Protein AF-A0A819TXQ8-F1 (afdb_monomer_lite)

Sequence (95 aa):
MRGVGRQMYRPNAPAQTPEEYYRVNLFIPIMDHFIVSLTNRFSAHQWMAYHVSILVPSMIEHKSFNDLKDSITFYKAYLPSPNLIKEEFQLYKRK

pLDDT: mean 86.57, std 10.1, range [43.78, 97.38]

Radius of gyration: 23.24 Å; chains: 1; bounding box: 50×29×58 Å

Structure (mmCIF, N/CA/C/O backbone):
data_AF-A0A819TXQ8-F1
#
_entry.id   AF-A0A819TXQ8-F1
#
loop_
_atom_site.group_PDB
_atom_site.id
_atom_site.type_symbol
_atom_site.label_atom_id
_atom_site.label_alt_id
_atom_site.label_comp_id
_atom_site.label_asym_id
_atom_site.label_entity_id
_atom_site.label_seq_id
_atom_site.pdbx_PDB_ins_code
_atom_site.Cartn_x
_atom_site.Cartn_y
_atom_site.Cartn_z
_atom_site.occupancy
_atom_site.B_iso_or_equiv
_atom_site.auth_seq_id
_atom_site.auth_comp_id
_atom_site.auth_asym_id
_atom_site.auth_atom_id
_atom_site.pdbx_PDB_model_num
ATOM 1 N N . MET A 1 1 ? 33.114 -6.206 -2.217 1.00 43.78 1 MET A N 1
ATOM 2 C CA . MET A 1 1 ? 32.478 -5.674 -3.442 1.00 43.78 1 MET A CA 1
ATOM 3 C C . MET A 1 1 ? 31.638 -6.798 -4.043 1.00 43.78 1 MET A C 1
ATOM 5 O O . MET A 1 1 ? 32.212 -7.814 -4.408 1.00 43.78 1 MET A O 1
ATOM 9 N N . ARG A 1 2 ? 30.298 -6.722 -4.033 1.00 49.28 2 ARG A N 1
ATOM 10 C CA . ARG A 1 2 ? 29.466 -7.764 -4.665 1.00 49.28 2 ARG A CA 1
ATOM 11 C C . ARG A 1 2 ? 29.426 -7.486 -6.167 1.00 49.28 2 ARG A C 1
ATOM 13 O O . ARG A 1 2 ? 28.717 -6.585 -6.595 1.00 49.28 2 ARG A O 1
ATOM 20 N N . GLY A 1 3 ? 30.220 -8.220 -6.942 1.00 53.34 3 GLY A N 1
ATOM 21 C CA . GLY A 1 3 ? 30.072 -8.255 -8.393 1.00 53.34 3 GLY A CA 1
ATOM 22 C C . GLY A 1 3 ? 28.777 -8.985 -8.716 1.00 53.34 3 GLY A C 1
ATOM 23 O O . GLY A 1 3 ? 28.713 -10.206 -8.606 1.00 53.34 3 GLY A O 1
ATOM 24 N N . VAL A 1 4 ? 27.720 -8.245 -9.037 1.00 62.50 4 VAL A N 1
ATOM 25 C CA . VAL A 1 4 ? 26.505 -8.850 -9.584 1.00 62.50 4 VAL A CA 1
ATOM 26 C C . VAL A 1 4 ? 26.890 -9.383 -10.966 1.00 62.50 4 VAL A C 1
ATOM 28 O O . VAL A 1 4 ? 27.383 -8.623 -11.798 1.00 62.50 4 VAL A O 1
ATOM 31 N N . GLY A 1 5 ? 26.777 -10.698 -11.173 1.00 64.62 5 GLY A N 1
ATOM 32 C CA . GLY A 1 5 ? 27.174 -11.343 -12.426 1.00 64.62 5 GLY A CA 1
ATOM 33 C C . GLY A 1 5 ? 26.471 -10.719 -13.634 1.00 64.62 5 GLY A C 1
ATOM 34 O O . GLY A 1 5 ? 25.328 -10.270 -13.533 1.00 64.62 5 GLY A O 1
ATOM 35 N N . ARG A 1 6 ? 27.156 -10.682 -14.786 1.00 64.81 6 ARG A N 1
ATOM 36 C CA . ARG A 1 6 ? 26.581 -10.173 -16.039 1.00 64.81 6 ARG A CA 1
ATOM 37 C C . ARG A 1 6 ? 25.313 -10.967 -16.356 1.00 64.81 6 ARG A C 1
ATOM 39 O O . ARG A 1 6 ? 25.348 -12.194 -16.380 1.00 64.81 6 ARG A O 1
ATOM 46 N N . GLN A 1 7 ? 24.198 -10.284 -16.599 1.00 66.81 7 GLN A N 1
ATOM 47 C CA . GLN A 1 7 ? 22.961 -10.935 -17.024 1.00 66.81 7 GLN A CA 1
ATOM 48 C C . GLN A 1 7 ? 23.187 -11.567 -18.407 1.00 66.81 7 GLN A C 1
ATOM 50 O O . GLN A 1 7 ? 23.277 -10.860 -19.405 1.00 66.81 7 GLN A O 1
ATOM 55 N N . MET A 1 8 ? 23.352 -12.893 -18.453 1.00 66.69 8 MET A N 1
ATOM 56 C CA . MET A 1 8 ? 23.665 -13.636 -19.687 1.00 66.69 8 MET A CA 1
ATOM 57 C C . MET A 1 8 ? 22.428 -14.201 -20.397 1.00 66.69 8 MET A C 1
ATOM 59 O O . MET A 1 8 ? 22.523 -14.583 -21.555 1.00 66.69 8 MET A O 1
ATOM 63 N N . TYR A 1 9 ? 21.277 -14.248 -19.718 1.00 70.62 9 TYR A N 1
ATOM 64 C CA . TYR A 1 9 ? 20.113 -15.021 -20.174 1.00 70.62 9 TYR A CA 1
ATOM 65 C C . TYR A 1 9 ? 18.903 -14.186 -20.607 1.00 70.62 9 TYR A C 1
ATOM 67 O O . TYR A 1 9 ? 17.924 -14.757 -21.075 1.00 70.62 9 TYR A O 1
ATOM 75 N N . ARG A 1 10 ? 18.932 -12.853 -20.466 1.00 76.00 10 ARG A N 1
ATOM 76 C CA . ARG A 1 10 ? 17.852 -12.003 -20.986 1.00 76.00 10 ARG A CA 1
ATOM 77 C C . ARG A 1 10 ? 18.263 -11.462 -22.353 1.00 76.00 10 ARG A C 1
ATOM 79 O O . ARG A 1 10 ? 19.212 -10.681 -22.402 1.00 76.00 10 ARG A O 1
ATOM 86 N N . PRO A 1 11 ? 17.592 -11.867 -23.443 1.00 77.44 11 PRO A N 1
ATOM 87 C CA . PRO A 1 11 ? 17.849 -11.276 -24.744 1.00 77.44 11 PRO A CA 1
ATOM 88 C C . PRO A 1 11 ? 17.418 -9.807 -24.717 1.00 77.44 11 PRO A C 1
ATOM 90 O O . PRO A 1 11 ? 16.331 -9.482 -24.235 1.00 77.44 11 PRO A O 1
ATOM 93 N N . ASN A 1 12 ? 18.281 -8.928 -25.220 1.00 84.44 12 ASN A N 1
ATOM 94 C CA . ASN A 1 12 ? 17.936 -7.527 -25.420 1.00 84.44 12 ASN A CA 1
ATOM 95 C C . ASN A 1 12 ? 17.064 -7.397 -26.673 1.00 84.44 12 ASN A C 1
ATOM 97 O O . ASN A 1 12 ? 17.354 -8.014 -27.699 1.00 84.44 12 ASN A O 1
ATOM 101 N N . ALA A 1 13 ? 16.026 -6.571 -26.596 1.00 88.88 13 ALA A N 1
ATOM 102 C CA . ALA A 1 13 ? 15.279 -6.128 -27.758 1.00 88.88 13 ALA A CA 1
ATOM 103 C C . ALA A 1 13 ? 16.211 -5.366 -28.722 1.00 88.88 13 ALA A C 1
ATOM 105 O O . ALA A 1 13 ? 17.103 -4.638 -28.259 1.00 88.88 13 ALA A O 1
ATOM 106 N N . PRO A 1 14 ? 16.023 -5.529 -30.045 1.00 89.56 14 PRO A N 1
ATOM 107 C CA . PRO A 1 14 ? 16.806 -4.811 -31.041 1.00 89.56 14 PRO A CA 1
ATOM 108 C C . PRO A 1 14 ? 16.594 -3.300 -30.898 1.00 89.56 14 PRO A C 1
ATOM 110 O O . PRO A 1 14 ? 15.490 -2.850 -30.604 1.00 89.56 14 PRO A O 1
ATOM 113 N N . ALA A 1 15 ? 17.660 -2.529 -31.109 1.00 91.06 15 ALA A N 1
ATOM 114 C CA . ALA A 1 15 ? 17.647 -1.073 -31.048 1.00 91.06 15 ALA A CA 1
ATOM 115 C C . ALA A 1 15 ? 18.620 -0.502 -32.085 1.00 91.06 15 ALA A C 1
ATOM 117 O O . ALA A 1 15 ? 19.692 -1.068 -32.309 1.00 91.06 15 ALA A O 1
ATOM 118 N N . GLN A 1 16 ? 18.245 0.610 -32.712 1.00 92.62 16 GLN A N 1
ATOM 119 C CA . GLN A 1 16 ? 19.006 1.262 -33.780 1.00 92.62 16 GLN A CA 1
ATOM 120 C C . GLN A 1 16 ? 19.936 2.353 -33.243 1.00 92.62 16 GLN A C 1
ATOM 122 O O . GLN A 1 16 ? 20.925 2.699 -33.886 1.00 92.62 16 GLN A O 1
ATOM 127 N N . THR A 1 17 ? 19.647 2.878 -32.049 1.00 95.81 17 THR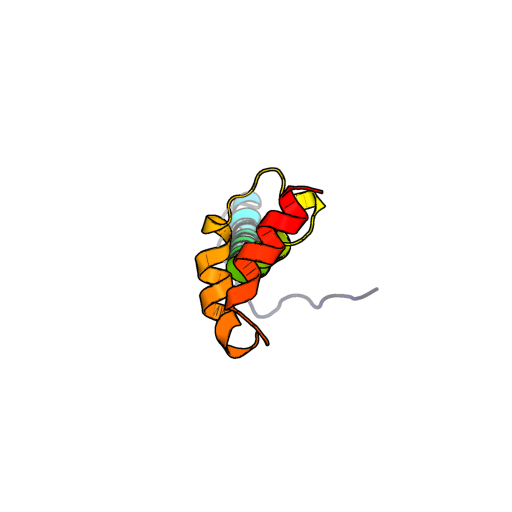 A N 1
ATOM 128 C CA . THR A 1 17 ? 20.470 3.893 -31.382 1.00 95.81 17 THR A CA 1
ATOM 129 C C . THR A 1 17 ? 20.785 3.503 -29.935 1.00 95.81 17 THR A C 1
ATOM 131 O O . THR A 1 17 ? 20.035 2.739 -29.318 1.00 95.81 17 THR A O 1
ATOM 134 N N . PRO A 1 18 ? 21.871 4.040 -29.343 1.00 94.12 18 PRO A N 1
ATOM 135 C CA . PRO A 1 18 ? 22.158 3.835 -27.926 1.00 94.12 18 PRO A CA 1
ATOM 136 C C . PRO A 1 18 ? 21.007 4.279 -27.017 1.00 94.12 18 PRO A C 1
ATOM 138 O O . PRO A 1 18 ? 20.684 3.583 -26.058 1.00 94.12 18 PRO A O 1
ATOM 141 N N . GLU A 1 19 ? 20.355 5.404 -27.324 1.00 96.00 19 GLU A N 1
ATOM 142 C CA . GLU A 1 19 ? 19.212 5.889 -26.546 1.00 96.00 19 GLU A CA 1
ATOM 143 C C . GLU A 1 19 ? 18.065 4.872 -26.544 1.00 96.00 19 GLU A C 1
ATOM 145 O O . GLU A 1 19 ? 17.548 4.517 -25.483 1.00 96.00 19 GLU A O 1
ATOM 150 N N . GLU A 1 20 ? 17.697 4.368 -27.722 1.00 95.31 20 GLU A N 1
ATOM 151 C CA . GLU A 1 20 ? 16.649 3.360 -27.871 1.00 95.31 20 GLU A CA 1
ATOM 152 C C . GLU A 1 20 ? 16.998 2.078 -27.102 1.00 95.31 20 GLU A C 1
ATOM 154 O O . GLU A 1 20 ? 16.152 1.532 -26.389 1.00 95.31 20 GLU A O 1
ATOM 159 N N . TYR A 1 21 ? 18.265 1.655 -27.152 1.00 94.25 21 TYR A N 1
ATOM 160 C CA . TYR A 1 21 ? 18.747 0.502 -26.399 1.00 94.25 21 TYR A CA 1
ATOM 161 C C . TYR A 1 21 ? 18.536 0.682 -24.889 1.00 94.25 21 TYR A C 1
ATOM 163 O O . TYR A 1 21 ? 17.952 -0.194 -24.248 1.00 94.25 21 TYR A O 1
ATOM 171 N N . TYR A 1 22 ? 18.970 1.812 -24.317 1.00 94.44 22 TYR A N 1
ATOM 172 C CA . TYR A 1 22 ? 18.809 2.090 -22.884 1.00 94.44 22 TYR A CA 1
ATOM 173 C C . TYR A 1 22 ? 17.338 2.232 -22.488 1.00 94.44 22 TYR A C 1
ATOM 175 O O . TYR A 1 22 ? 16.927 1.737 -21.436 1.00 94.44 22 TYR A O 1
ATOM 183 N N . ARG A 1 23 ? 16.525 2.864 -23.336 1.00 94.75 23 ARG A N 1
ATOM 184 C CA . ARG A 1 23 ? 15.095 3.051 -23.091 1.00 94.75 23 ARG A CA 1
ATOM 185 C C . ARG A 1 23 ? 14.362 1.710 -23.003 1.00 94.75 23 ARG A C 1
ATOM 187 O O . ARG A 1 23 ? 13.675 1.460 -22.015 1.00 94.75 23 ARG A O 1
ATOM 194 N N . VAL A 1 24 ? 14.527 0.845 -24.003 1.00 94.19 24 VAL A N 1
ATOM 195 C CA . VAL A 1 24 ? 13.749 -0.400 -24.123 1.00 94.19 24 VAL A CA 1
ATOM 196 C C . VAL A 1 24 ? 14.291 -1.511 -23.226 1.00 94.19 24 VAL A C 1
ATOM 198 O O . VAL A 1 24 ? 13.513 -2.227 -22.602 1.00 94.19 24 VAL A O 1
ATOM 201 N N . ASN A 1 25 ? 15.614 -1.659 -23.117 1.00 90.44 25 ASN A N 1
ATOM 202 C CA . ASN A 1 25 ? 16.206 -2.796 -22.403 1.00 90.44 25 ASN A CA 1
ATOM 203 C C . ASN A 1 25 ? 16.450 -2.542 -20.914 1.00 90.44 25 ASN A C 1
ATOM 205 O O . ASN A 1 25 ? 16.574 -3.501 -20.148 1.00 90.44 25 ASN A O 1
ATOM 209 N N . LEU A 1 26 ? 16.511 -1.276 -20.489 1.00 91.44 26 LEU A N 1
ATOM 210 C CA . LEU A 1 26 ? 16.790 -0.917 -19.098 1.00 91.44 26 LEU A CA 1
ATOM 211 C C . LEU A 1 26 ? 15.668 -0.085 -18.492 1.00 91.44 26 LEU A C 1
ATOM 213 O O . LEU A 1 26 ? 15.042 -0.540 -17.538 1.00 91.44 26 LEU A O 1
ATOM 217 N N . PHE A 1 27 ? 15.383 1.095 -19.044 1.00 95.31 27 PHE A N 1
ATOM 218 C CA . PHE A 1 27 ? 14.461 2.039 -18.415 1.00 95.31 27 PHE A CA 1
ATOM 219 C C . PHE A 1 27 ? 13.049 1.463 -18.262 1.00 95.31 27 PHE A C 1
ATOM 221 O O . PHE A 1 27 ? 12.551 1.397 -17.141 1.00 95.31 27 PHE A O 1
ATOM 228 N N . ILE A 1 28 ? 12.430 0.989 -19.350 1.00 94.25 28 ILE A N 1
ATOM 229 C CA . ILE A 1 28 ? 11.068 0.433 -19.308 1.00 94.25 28 ILE A CA 1
ATOM 230 C C . ILE A 1 28 ? 10.975 -0.759 -18.333 1.00 94.25 28 ILE A C 1
ATOM 232 O O . ILE A 1 28 ? 10.181 -0.674 -17.399 1.00 94.25 28 ILE A O 1
ATOM 236 N N . PRO A 1 29 ? 11.822 -1.809 -18.422 1.00 93.56 29 PRO A N 1
ATOM 237 C CA . PRO A 1 29 ? 11.756 -2.929 -17.483 1.00 93.56 29 PRO A CA 1
ATOM 238 C C . PRO A 1 29 ? 11.940 -2.542 -16.017 1.00 93.56 29 PRO A C 1
ATOM 240 O O . PRO A 1 29 ? 11.324 -3.137 -15.134 1.00 93.56 29 PRO A O 1
ATOM 243 N N . ILE A 1 30 ? 12.817 -1.572 -15.746 1.00 94.69 30 ILE A N 1
ATOM 244 C CA . ILE A 1 30 ? 13.033 -1.066 -14.392 1.00 94.69 30 ILE A CA 1
ATOM 245 C C . ILE A 1 30 ? 11.764 -0.369 -13.895 1.00 94.69 30 ILE A C 1
ATOM 247 O O . ILE A 1 30 ? 11.323 -0.641 -12.779 1.00 94.69 30 ILE A O 1
ATOM 251 N N . MET A 1 31 ? 11.155 0.485 -14.719 1.00 97.38 31 MET A N 1
ATOM 252 C CA . MET A 1 31 ? 9.914 1.182 -14.375 1.00 97.38 31 MET A CA 1
ATOM 253 C C . MET A 1 31 ? 8.753 0.209 -14.156 1.00 97.38 31 MET A C 1
ATOM 255 O O . MET A 1 31 ? 8.058 0.330 -13.150 1.00 97.38 31 MET A O 1
ATOM 259 N N . ASP A 1 32 ? 8.599 -0.803 -15.010 1.00 96.38 32 ASP A N 1
ATOM 260 C CA . ASP A 1 32 ? 7.588 -1.852 -14.835 1.00 96.38 32 ASP A CA 1
ATOM 261 C C . ASP A 1 32 ? 7.772 -2.578 -13.498 1.00 96.38 32 ASP A C 1
ATOM 263 O O . ASP A 1 32 ? 6.825 -2.750 -12.726 1.00 96.38 32 ASP A O 1
ATOM 267 N N . HIS A 1 33 ? 9.013 -2.950 -13.169 1.00 96.12 33 HIS A N 1
ATOM 268 C CA . HIS A 1 33 ? 9.324 -3.584 -11.893 1.00 96.12 33 HIS A CA 1
ATOM 269 C C . HIS A 1 33 ? 9.027 -2.665 -10.700 1.00 96.12 33 HIS A C 1
ATOM 271 O O . HIS A 1 33 ? 8.524 -3.132 -9.674 1.00 96.12 33 HIS A O 1
ATOM 277 N N . PHE A 1 34 ? 9.323 -1.366 -10.805 1.00 96.69 34 PHE A N 1
ATOM 278 C CA . PHE A 1 34 ? 8.979 -0.393 -9.769 1.00 96.69 34 PHE A CA 1
ATOM 279 C C . PHE A 1 34 ? 7.470 -0.301 -9.567 1.00 96.69 34 PHE A C 1
ATOM 281 O O . PHE A 1 34 ? 7.023 -0.359 -8.422 1.00 96.69 34 PHE A O 1
ATOM 288 N N . ILE A 1 35 ? 6.695 -0.220 -10.650 1.00 96.44 35 ILE A N 1
ATOM 289 C CA . ILE A 1 35 ? 5.231 -0.181 -10.592 1.00 96.44 35 ILE A CA 1
ATOM 290 C C . ILE A 1 35 ? 4.711 -1.427 -9.876 1.00 96.44 35 ILE A C 1
ATOM 292 O O . ILE A 1 35 ? 4.042 -1.300 -8.855 1.00 96.44 35 ILE A O 1
ATOM 296 N N . VAL A 1 36 ? 5.100 -2.624 -10.328 1.00 96.12 36 VAL A N 1
ATOM 297 C CA . VAL A 1 36 ? 4.675 -3.891 -9.710 1.00 96.12 36 VAL A CA 1
ATOM 298 C C . VAL A 1 36 ? 5.075 -3.952 -8.235 1.00 96.12 36 VAL A C 1
ATOM 300 O O . VAL A 1 36 ? 4.276 -4.336 -7.381 1.00 96.12 36 VAL A O 1
ATOM 303 N N . SER A 1 37 ? 6.296 -3.532 -7.906 1.00 95.31 37 SER A N 1
ATOM 304 C CA . SER A 1 37 ? 6.780 -3.515 -6.524 1.00 95.31 37 SER A CA 1
ATOM 305 C C . SER A 1 37 ? 5.958 -2.583 -5.636 1.00 95.31 37 SER A C 1
ATOM 307 O O . SER A 1 37 ? 5.629 -2.950 -4.508 1.00 95.31 37 SER A O 1
ATOM 309 N N . LEU A 1 38 ? 5.618 -1.387 -6.124 1.00 94.31 38 LEU A N 1
ATOM 310 C CA . LEU A 1 38 ? 4.795 -0.429 -5.390 1.00 94.31 38 LEU A CA 1
ATOM 311 C C . LEU A 1 38 ? 3.365 -0.945 -5.234 1.00 94.31 38 LEU A C 1
ATOM 313 O O . LEU A 1 38 ? 2.847 -0.941 -4.120 1.00 94.31 38 LEU A O 1
ATOM 317 N N . THR A 1 39 ? 2.758 -1.469 -6.298 1.00 93.94 39 THR A N 1
ATOM 318 C CA . THR A 1 39 ? 1.408 -2.044 -6.248 1.00 93.94 39 THR A CA 1
ATOM 319 C C . THR A 1 39 ? 1.324 -3.205 -5.259 1.00 93.94 39 THR A C 1
ATOM 321 O O . THR A 1 39 ? 0.380 -3.278 -4.477 1.00 93.94 39 THR A O 1
ATOM 324 N N . ASN A 1 40 ? 2.335 -4.076 -5.220 1.00 91.50 40 ASN A N 1
ATOM 325 C CA . ASN A 1 40 ? 2.374 -5.195 -4.278 1.00 91.50 40 ASN A CA 1
ATOM 326 C C . ASN A 1 40 ? 2.568 -4.737 -2.826 1.00 91.50 40 ASN A C 1
ATOM 328 O O . ASN A 1 40 ? 1.971 -5.305 -1.911 1.00 91.50 40 ASN A O 1
ATOM 332 N N . ARG A 1 41 ? 3.403 -3.715 -2.595 1.00 90.62 41 ARG A N 1
ATOM 333 C CA . ARG A 1 41 ? 3.648 -3.168 -1.249 1.00 90.62 41 ARG A CA 1
ATOM 334 C C . ARG A 1 41 ? 2.450 -2.403 -0.700 1.00 90.62 41 ARG A C 1
ATOM 336 O O . ARG A 1 41 ? 2.190 -2.490 0.494 1.00 90.62 41 ARG A O 1
ATOM 343 N N . PHE A 1 42 ? 1.728 -1.688 -1.553 1.00 89.81 42 PHE A N 1
ATOM 344 C CA . PHE A 1 42 ? 0.544 -0.907 -1.198 1.00 89.81 42 PHE A CA 1
ATOM 345 C C . PHE A 1 42 ? -0.733 -1.573 -1.716 1.00 89.81 42 PHE A C 1
ATOM 347 O O . PHE A 1 42 ? -1.625 -0.901 -2.236 1.00 89.81 42 PHE A O 1
ATOM 354 N N . SER A 1 43 ? -0.818 -2.902 -1.605 1.00 90.88 43 SER A N 1
ATOM 355 C CA . SER A 1 43 ? -2.032 -3.616 -1.993 1.00 90.88 43 SER A CA 1
ATOM 356 C C . SER A 1 43 ? -3.175 -3.310 -1.018 1.00 90.88 43 SER A C 1
ATOM 358 O O . SER A 1 43 ? -2.965 -2.752 0.065 1.00 90.88 43 SER A O 1
ATOM 360 N N . ALA A 1 44 ? -4.397 -3.702 -1.381 1.00 87.56 44 ALA A N 1
ATOM 361 C CA . ALA A 1 44 ? -5.585 -3.484 -0.557 1.00 87.56 44 ALA A CA 1
ATOM 362 C C . ALA A 1 44 ? -5.413 -3.986 0.890 1.00 87.56 44 ALA A C 1
ATOM 364 O O . ALA A 1 44 ? -5.873 -3.340 1.830 1.00 87.56 44 ALA A O 1
ATOM 365 N N . HIS A 1 45 ? -4.695 -5.098 1.089 1.00 87.94 45 HIS A N 1
ATOM 366 C CA . HIS A 1 45 ? -4.440 -5.624 2.427 1.00 87.94 45 HIS A CA 1
ATOM 367 C C . HIS A 1 45 ? -3.528 -4.710 3.260 1.00 87.94 45 HIS A C 1
ATOM 369 O O . HIS A 1 45 ? -3.828 -4.443 4.422 1.00 87.94 45 HIS A O 1
ATOM 375 N N . GLN A 1 46 ? -2.441 -4.184 2.685 1.00 89.62 46 GLN A N 1
ATOM 376 C CA . GLN A 1 46 ? -1.552 -3.262 3.397 1.00 89.62 46 GLN A CA 1
ATOM 377 C C . GLN A 1 46 ? -2.239 -1.930 3.690 1.00 89.62 46 GLN A C 1
ATOM 379 O O . GLN A 1 46 ? -2.007 -1.368 4.756 1.00 89.62 46 GLN A O 1
ATOM 384 N N . TRP A 1 47 ? -3.124 -1.455 2.809 1.00 88.19 47 TRP A N 1
ATOM 385 C CA . TRP A 1 47 ? -3.979 -0.306 3.116 1.00 88.19 47 TRP A CA 1
ATOM 386 C C . TRP A 1 47 ? -4.892 -0.582 4.307 1.00 88.19 47 TRP A C 1
ATOM 388 O O . TRP A 1 47 ? -4.940 0.214 5.239 1.00 88.19 47 TRP A O 1
ATOM 398 N N . MET A 1 48 ? -5.550 -1.740 4.339 1.00 88.69 48 MET A N 1
ATOM 399 C CA . MET A 1 48 ? -6.400 -2.142 5.460 1.00 88.69 48 MET A CA 1
ATOM 400 C C . MET A 1 48 ? -5.625 -2.247 6.784 1.00 88.69 48 MET A C 1
ATOM 402 O O . MET A 1 48 ? -6.125 -1.813 7.823 1.00 88.69 48 MET A O 1
ATOM 406 N N . ALA A 1 49 ? -4.390 -2.754 6.756 1.00 87.88 49 ALA A N 1
ATOM 407 C CA . ALA A 1 49 ? -3.499 -2.749 7.915 1.0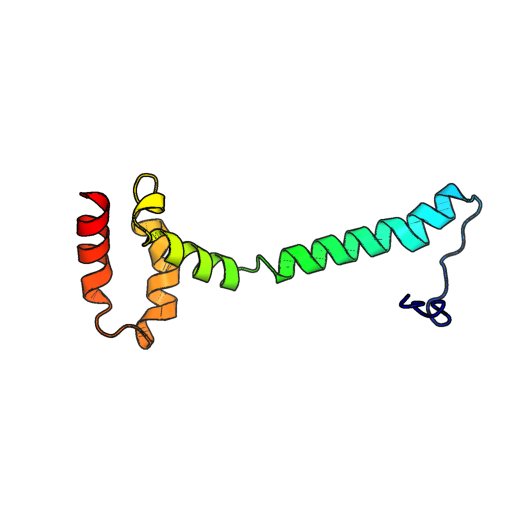0 87.88 49 ALA A CA 1
ATOM 408 C C . ALA A 1 49 ? -3.077 -1.320 8.304 1.00 87.88 49 ALA A C 1
ATOM 410 O O . ALA A 1 49 ? -3.089 -0.968 9.482 1.00 87.88 49 ALA A O 1
ATOM 411 N N . TYR A 1 50 ? -2.770 -0.466 7.324 1.00 89.00 50 TYR A N 1
ATOM 412 C CA . TYR A 1 50 ? -2.456 0.943 7.552 1.00 89.00 50 TYR A CA 1
ATOM 413 C C . TYR A 1 50 ? -3.626 1.695 8.199 1.00 89.00 50 TYR A C 1
ATOM 415 O O . TYR A 1 50 ? -3.397 2.480 9.111 1.00 89.00 50 TYR A O 1
ATOM 423 N N . HIS A 1 51 ? -4.877 1.419 7.832 1.00 89.62 51 HIS A N 1
ATOM 424 C CA . HIS A 1 51 ? -6.046 2.028 8.477 1.00 89.62 51 HIS A CA 1
ATOM 425 C C . HIS A 1 51 ? -6.126 1.736 9.983 1.00 89.62 51 HIS A C 1
ATOM 427 O O . HIS A 1 51 ? -6.621 2.575 10.726 1.00 89.62 51 HIS A O 1
ATOM 433 N N . VAL A 1 52 ? -5.561 0.628 10.479 1.00 88.38 52 VAL A N 1
ATOM 434 C CA . VAL A 1 52 ? -5.461 0.372 11.930 1.00 88.38 52 VAL A CA 1
ATOM 435 C C . VAL A 1 52 ? -4.566 1.404 12.626 1.00 88.38 52 VAL A C 1
ATOM 437 O O . VAL A 1 52 ? -4.839 1.769 13.768 1.00 88.38 52 VAL A O 1
ATOM 440 N N . SER A 1 53 ? -3.554 1.950 11.938 1.00 88.31 53 SER A N 1
ATOM 441 C CA . SER A 1 53 ? -2.707 3.028 12.477 1.00 88.31 53 SER A CA 1
ATOM 442 C C . SER A 1 53 ? -3.484 4.301 12.809 1.00 88.31 53 SER A C 1
ATOM 444 O O . SER A 1 53 ? -3.008 5.102 13.606 1.00 88.31 53 SER A O 1
ATOM 446 N N . ILE A 1 54 ? -4.702 4.462 12.278 1.00 88.69 54 ILE A N 1
ATOM 447 C CA . ILE A 1 54 ? -5.599 5.548 12.671 1.00 88.69 54 ILE A CA 1
ATOM 448 C C . ILE A 1 54 ? -5.888 5.491 14.168 1.00 88.69 54 ILE A C 1
ATOM 450 O O . ILE A 1 54 ? -6.108 6.538 14.738 1.00 88.69 54 ILE A O 1
ATOM 454 N N . LEU A 1 55 ? -5.847 4.328 14.829 1.00 85.25 55 LEU A N 1
ATOM 455 C CA . LEU A 1 55 ? -6.035 4.226 16.283 1.00 85.25 55 LEU A CA 1
ATOM 456 C C . LEU A 1 55 ? -4.887 4.848 17.098 1.00 85.25 55 LEU A C 1
ATOM 458 O O . LEU A 1 55 ? -5.018 5.005 18.311 1.00 85.25 55 LEU A O 1
ATOM 462 N N . VAL A 1 56 ? -3.764 5.195 16.463 1.00 86.25 56 VAL A N 1
ATOM 463 C CA . VAL A 1 56 ? -2.664 5.903 17.121 1.00 86.25 56 VAL A CA 1
ATOM 464 C C . VAL A 1 56 ? -3.108 7.344 17.399 1.00 86.25 56 VAL A C 1
ATOM 466 O O . VAL A 1 56 ? -3.495 8.033 16.455 1.00 86.25 56 VAL A O 1
ATOM 469 N N . PRO A 1 57 ? -3.010 7.846 18.647 1.00 84.81 57 PRO A N 1
ATOM 470 C CA . PRO A 1 57 ? -3.534 9.162 19.023 1.00 84.81 57 PRO A CA 1
ATOM 471 C C . PRO A 1 57 ? -3.100 10.318 18.110 1.00 84.81 57 PRO A C 1
ATOM 473 O O . PRO A 1 57 ? -3.924 11.147 17.743 1.00 84.81 57 PRO A O 1
ATOM 476 N N . SER A 1 58 ? -1.843 10.328 17.650 1.00 86.88 58 SER A N 1
ATOM 477 C CA . SER A 1 58 ? -1.323 11.361 16.739 1.00 86.88 58 SER A CA 1
ATOM 478 C C . SER A 1 58 ? -1.970 11.381 15.348 1.00 86.88 58 SER A C 1
ATOM 480 O O . SER A 1 58 ? -1.838 12.367 14.632 1.00 86.88 58 SER A O 1
ATOM 482 N N . MET A 1 59 ? -2.646 10.303 14.946 1.00 86.06 59 MET A N 1
ATOM 483 C CA . MET A 1 59 ? -3.300 10.166 13.641 1.00 86.06 59 MET A CA 1
ATOM 484 C C . MET A 1 59 ? -4.825 10.332 13.723 1.00 86.06 59 MET A C 1
ATOM 486 O O . MET A 1 59 ? -5.469 10.525 12.691 1.00 86.06 59 MET A O 1
ATOM 490 N N . ILE A 1 60 ? -5.412 10.264 14.924 1.00 88.31 60 ILE A N 1
ATOM 491 C CA . ILE A 1 60 ? -6.869 10.268 15.138 1.00 88.31 60 ILE A CA 1
ATOM 492 C C . ILE A 1 60 ? -7.520 11.613 14.800 1.00 88.31 60 ILE A C 1
ATOM 494 O O . ILE A 1 60 ? -8.661 11.633 14.330 1.00 88.31 60 ILE A O 1
ATOM 498 N N . GLU A 1 61 ? -6.825 12.729 15.034 1.00 84.44 61 GLU A N 1
ATOM 499 C CA . GLU A 1 61 ? -7.402 14.082 15.014 1.00 84.44 61 GLU A CA 1
ATOM 500 C C . GLU A 1 61 ? -8.185 14.377 13.722 1.00 84.44 61 GLU A C 1
ATOM 502 O O . GLU A 1 61 ? -9.338 14.819 13.757 1.00 84.44 61 GLU A O 1
ATOM 507 N N . HIS A 1 62 ? -7.605 14.022 12.574 1.00 83.12 62 HIS A N 1
ATOM 508 C CA . HIS A 1 62 ? -8.169 14.290 11.248 1.00 83.12 62 HIS A CA 1
ATOM 509 C C . HIS A 1 62 ? -8.928 13.107 10.635 1.00 83.12 62 HIS A C 1
ATOM 511 O O . HIS A 1 62 ? -9.257 13.137 9.447 1.00 83.12 62 HIS A O 1
ATOM 517 N N . LYS A 1 63 ? -9.189 12.046 11.405 1.00 87.06 63 LYS A N 1
ATOM 518 C CA . LYS A 1 63 ? -9.782 10.805 10.894 1.00 87.06 63 LYS A CA 1
ATOM 519 C C . LYS A 1 63 ? -11.169 10.539 11.467 1.00 87.06 63 LYS A C 1
ATOM 521 O O . LYS A 1 63 ? -11.552 11.005 12.550 1.00 87.06 63 LYS A O 1
ATOM 526 N N . SER A 1 64 ? -11.949 9.789 10.695 1.00 88.56 64 SER A N 1
ATOM 527 C CA . SER A 1 64 ? -13.281 9.331 11.064 1.00 88.56 64 SER A CA 1
ATOM 528 C C . SER A 1 64 ? -13.242 7.862 11.456 1.00 88.56 64 SER A C 1
ATOM 530 O O . SER A 1 64 ? -12.486 7.072 10.900 1.00 88.56 64 SER A O 1
ATOM 532 N N . PHE A 1 65 ? -14.136 7.457 12.358 1.00 88.00 65 PHE A N 1
ATOM 533 C CA . PHE A 1 65 ? -14.324 6.041 12.670 1.00 88.00 65 PHE A CA 1
ATOM 534 C C . PHE A 1 65 ? -14.728 5.222 11.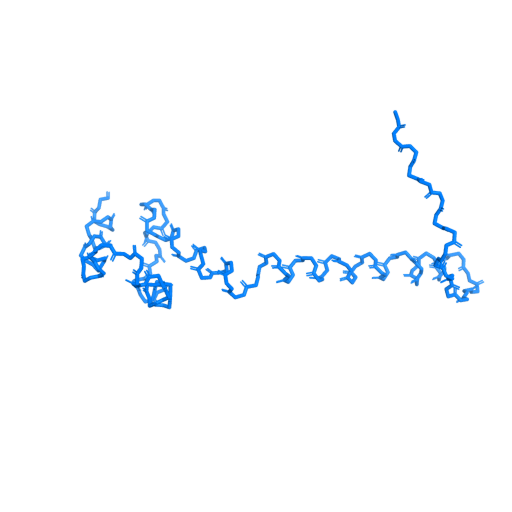431 1.00 88.00 65 PHE A C 1
ATOM 536 O O . PHE A 1 65 ? -14.448 4.029 11.351 1.00 88.00 65 PHE A O 1
ATOM 543 N N . ASN A 1 66 ? -15.368 5.856 10.442 1.00 89.25 66 ASN A N 1
ATOM 544 C CA . ASN A 1 66 ? -15.750 5.182 9.203 1.00 89.25 66 ASN A CA 1
ATOM 545 C C . ASN A 1 66 ? -14.531 4.690 8.402 1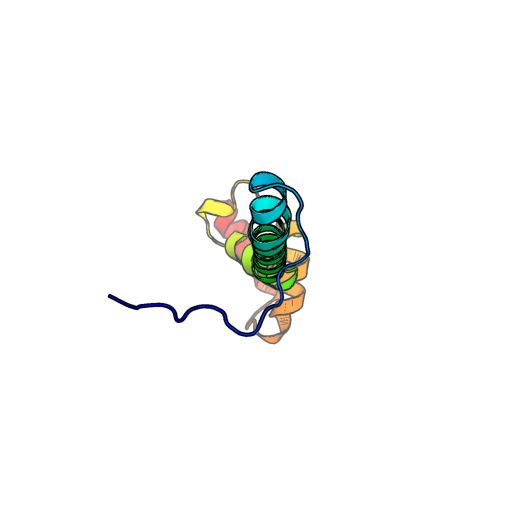.00 89.25 66 ASN A C 1
ATOM 547 O O . ASN A 1 66 ? -14.632 3.666 7.734 1.00 89.25 66 ASN A O 1
ATOM 551 N N . ASP A 1 67 ? -13.377 5.351 8.542 1.00 87.25 67 ASP A N 1
ATOM 552 C CA . ASP A 1 67 ? -12.123 4.983 7.868 1.00 87.25 67 ASP A CA 1
ATOM 553 C C . ASP A 1 67 ? -11.535 3.659 8.394 1.00 87.25 67 ASP A C 1
ATOM 555 O O . ASP A 1 67 ? -10.641 3.086 7.781 1.00 87.25 67 ASP A O 1
ATOM 559 N N . LEU A 1 68 ? -12.026 3.172 9.539 1.00 89.00 68 LEU A N 1
ATOM 560 C CA . LEU A 1 68 ? -11.595 1.938 10.201 1.00 89.00 68 LEU A CA 1
ATOM 561 C C . LEU A 1 68 ? -12.555 0.763 9.972 1.00 89.00 68 LEU A C 1
ATOM 563 O O . LEU A 1 68 ? -12.246 -0.358 10.375 1.00 89.00 68 LEU A O 1
ATOM 567 N N . LYS A 1 69 ? -13.727 0.989 9.367 1.00 88.44 69 LYS A N 1
ATOM 568 C CA . LYS A 1 69 ? -14.818 0.002 9.323 1.00 88.44 69 LYS A CA 1
ATOM 569 C C . LYS A 1 69 ? -14.394 -1.319 8.677 1.00 88.44 69 LYS A C 1
ATOM 571 O O . LYS A 1 69 ? -14.675 -2.390 9.225 1.00 88.44 69 LYS A O 1
ATOM 576 N N . ASP A 1 70 ? -13.700 -1.237 7.550 1.00 88.88 70 ASP A N 1
ATOM 577 C CA . ASP A 1 70 ? -13.265 -2.411 6.792 1.00 88.88 70 ASP A CA 1
ATOM 578 C C . ASP A 1 70 ? -12.176 -3.175 7.555 1.00 88.88 70 ASP A C 1
ATOM 580 O O . ASP A 1 70 ? -12.268 -4.392 7.723 1.00 88.88 70 ASP A O 1
ATOM 584 N N . SER A 1 71 ? -11.221 -2.454 8.148 1.00 89.75 71 SER A N 1
ATOM 585 C CA . SER A 1 71 ? -10.164 -3.032 8.984 1.00 89.75 71 SER A CA 1
ATOM 586 C C . SER A 1 71 ? -10.707 -3.711 10.236 1.00 89.75 71 SER A C 1
ATOM 588 O O . SER A 1 71 ? -10.301 -4.826 10.554 1.00 89.75 71 SER A O 1
ATOM 590 N N . ILE A 1 72 ? -11.654 -3.083 10.938 1.00 89.00 72 ILE A N 1
ATOM 591 C CA . ILE A 1 72 ? -12.290 -3.674 12.123 1.00 89.00 72 ILE A CA 1
ATOM 592 C C . ILE A 1 72 ? -13.049 -4.940 11.732 1.00 89.00 72 ILE A C 1
ATOM 594 O O . ILE A 1 72 ? -12.989 -5.934 12.450 1.00 89.00 72 ILE A O 1
ATOM 598 N N . THR A 1 73 ? -13.740 -4.922 10.590 1.00 90.69 73 THR A N 1
ATOM 599 C CA . THR A 1 73 ? -14.474 -6.090 10.089 1.00 90.69 73 THR A CA 1
ATOM 600 C C . THR A 1 73 ? -13.522 -7.243 9.783 1.00 90.69 73 THR A C 1
ATOM 602 O O . THR A 1 73 ? -13.784 -8.371 10.197 1.00 90.69 73 THR A O 1
ATOM 605 N N . PHE A 1 74 ? -12.394 -6.958 9.132 1.00 89.56 74 PHE A N 1
ATOM 606 C CA . PHE A 1 74 ? -11.381 -7.955 8.800 1.00 89.56 74 PHE A CA 1
ATOM 607 C C . PHE A 1 74 ? -10.704 -8.551 10.041 1.00 89.56 74 PHE A C 1
ATOM 609 O O . PHE A 1 74 ? -10.582 -9.769 10.158 1.00 89.56 74 PHE A O 1
ATOM 616 N N . TYR A 1 75 ? -10.309 -7.713 11.005 1.00 88.25 75 TYR A N 1
ATOM 617 C CA . TYR A 1 75 ? -9.624 -8.169 12.218 1.00 88.25 75 TYR A CA 1
ATOM 618 C C . TYR A 1 75 ? -10.569 -8.631 13.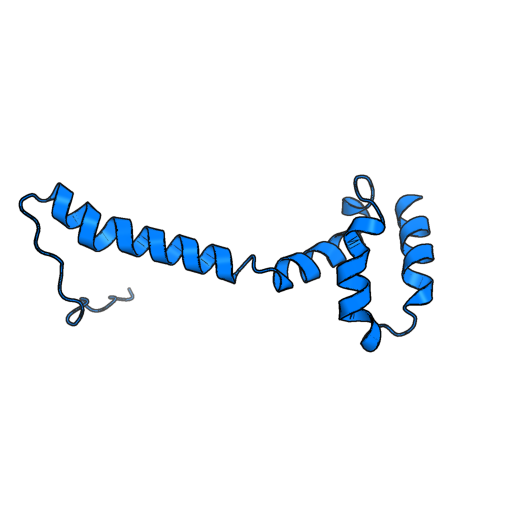334 1.00 88.25 75 TYR A C 1
ATOM 620 O O . TYR A 1 75 ? -10.100 -9.070 14.383 1.00 88.25 75 TYR A O 1
ATOM 628 N N . LYS A 1 76 ? -11.893 -8.587 13.125 1.00 89.88 76 LYS A N 1
ATOM 629 C CA . LYS A 1 76 ? -12.917 -8.866 14.147 1.00 89.88 76 LYS A CA 1
ATOM 630 C C . LYS A 1 76 ? -12.695 -10.180 14.897 1.00 89.88 76 LYS A C 1
ATOM 632 O O . LYS A 1 76 ? -12.896 -10.219 16.104 1.00 89.88 76 LYS A O 1
ATOM 637 N N . ALA A 1 77 ? -12.281 -11.234 14.194 1.00 91.06 77 ALA A N 1
ATOM 638 C CA . ALA A 1 77 ? -12.057 -12.559 14.775 1.00 91.06 77 ALA A CA 1
ATOM 639 C C . ALA A 1 77 ? -10.840 -12.627 15.718 1.00 91.06 77 ALA A C 1
ATOM 641 O O . ALA A 1 77 ? -10.765 -13.522 16.553 1.00 91.06 77 ALA A O 1
ATOM 642 N N . TYR A 1 78 ? -9.897 -11.692 15.590 1.00 88.88 78 TYR A N 1
ATOM 643 C CA . TYR A 1 78 ? -8.665 -11.641 16.382 1.00 88.88 78 TYR A CA 1
ATOM 644 C C . TYR A 1 78 ? -8.756 -10.674 17.565 1.00 88.88 78 TYR A C 1
ATOM 646 O O . TYR A 1 78 ? -7.851 -10.617 18.395 1.00 88.88 78 TYR A O 1
ATOM 654 N N . LEU A 1 79 ? -9.824 -9.882 17.630 1.00 86.00 79 LEU A N 1
ATOM 655 C CA . LEU A 1 79 ? -9.996 -8.854 18.642 1.00 86.00 79 LEU A CA 1
ATOM 656 C C . LEU A 1 79 ? -10.709 -9.440 19.868 1.00 86.00 79 LEU A C 1
ATOM 658 O O . LEU A 1 79 ? -11.759 -10.063 19.711 1.00 86.00 79 LEU A O 1
ATOM 662 N N . PRO A 1 80 ? -10.202 -9.200 21.090 1.00 87.25 80 PRO A N 1
ATOM 663 C CA . PRO A 1 80 ? -10.817 -9.728 22.309 1.00 87.25 80 PRO A CA 1
ATOM 664 C C . PRO A 1 80 ? -12.215 -9.143 22.552 1.00 87.25 80 PRO A C 1
ATOM 666 O O . PRO A 1 80 ? -13.118 -9.861 22.972 1.00 87.25 80 PRO A O 1
ATOM 669 N N . SER A 1 81 ? -12.407 -7.858 22.230 1.00 87.56 81 SER A N 1
ATOM 670 C CA . SER A 1 81 ? -13.672 -7.140 22.430 1.00 87.56 81 SER A CA 1
ATOM 671 C C . SER A 1 81 ? -13.951 -6.163 21.277 1.00 87.56 81 SER A C 1
ATOM 673 O O . SER A 1 81 ? -13.745 -4.957 21.427 1.00 87.56 81 SER A O 1
ATOM 675 N N . PRO A 1 82 ? -14.445 -6.635 20.116 1.00 83.62 82 PRO A N 1
ATOM 676 C CA . PRO A 1 82 ? -14.654 -5.788 18.935 1.00 83.62 82 PRO A CA 1
ATOM 677 C C . PRO A 1 82 ? -15.627 -4.621 19.158 1.00 83.62 82 PRO A C 1
ATOM 679 O O . PRO A 1 82 ? -15.506 -3.574 18.525 1.00 83.62 82 PRO A O 1
ATOM 682 N N . ASN A 1 83 ? -16.588 -4.789 20.069 1.00 84.25 83 ASN A N 1
ATOM 683 C CA . ASN A 1 83 ? -17.624 -3.792 20.341 1.00 84.25 83 ASN A CA 1
ATOM 684 C C . ASN A 1 83 ? -17.070 -2.530 21.028 1.00 84.25 83 ASN A C 1
ATOM 686 O O . ASN A 1 83 ? -17.639 -1.456 20.854 1.00 84.25 83 ASN A O 1
ATOM 690 N N . LEU A 1 84 ? -15.943 -2.640 21.744 1.00 87.56 84 LEU A N 1
ATOM 691 C CA . LEU A 1 84 ? -15.337 -1.529 22.492 1.00 87.56 84 LEU A CA 1
ATOM 692 C C . LEU A 1 84 ? -14.525 -0.575 21.608 1.00 87.56 84 LEU A C 1
ATOM 694 O O . LEU A 1 84 ? -14.251 0.551 22.004 1.00 87.56 84 LEU A O 1
ATOM 698 N N . ILE A 1 85 ? -14.164 -0.977 20.386 1.00 88.06 85 ILE A N 1
ATOM 699 C CA . ILE A 1 85 ? -13.255 -0.195 19.527 1.00 88.06 85 ILE A CA 1
ATOM 700 C C . ILE A 1 85 ? -13.834 1.180 19.194 1.00 88.06 85 ILE A C 1
ATOM 702 O O . ILE A 1 85 ? -13.102 2.163 19.094 1.00 88.06 85 ILE A O 1
ATOM 706 N N . LYS A 1 86 ? -15.159 1.270 19.050 1.00 88.38 86 LYS A N 1
ATOM 707 C CA . LYS A 1 86 ? -15.829 2.550 18.818 1.00 88.38 86 LYS A CA 1
ATOM 708 C C . LYS A 1 86 ? -15.688 3.486 20.016 1.00 88.38 86 LYS A C 1
ATOM 710 O O . LYS A 1 86 ? -15.500 4.681 19.819 1.00 88.38 86 LYS A O 1
ATOM 715 N N . GLU A 1 87 ? -15.781 2.956 21.229 1.00 88.69 87 GLU A N 1
ATOM 716 C CA . GLU A 1 87 ? -15.675 3.726 22.470 1.00 88.69 87 GLU A CA 1
ATOM 717 C C . GLU A 1 87 ? -14.228 4.170 22.711 1.00 88.69 87 GLU A C 1
ATOM 719 O O . GLU A 1 87 ? -13.987 5.357 22.927 1.00 88.69 87 GLU A O 1
ATOM 724 N N . GLU A 1 88 ? -13.264 3.258 22.551 1.00 87.81 88 GLU A N 1
ATOM 725 C CA . GLU A 1 88 ? -11.822 3.543 22.624 1.00 87.81 88 GLU A CA 1
ATOM 726 C C . GLU A 1 88 ? -11.408 4.626 21.619 1.00 87.81 88 GLU A C 1
ATOM 728 O O . GLU A 1 88 ? -10.714 5.580 21.968 1.00 87.81 88 GLU A O 1
ATOM 733 N N . PHE A 1 89 ? -11.908 4.549 20.380 1.00 89.69 89 PHE A N 1
ATOM 734 C CA . PHE A 1 89 ? -11.649 5.571 19.367 1.00 89.69 89 PHE A CA 1
ATOM 735 C C . PHE A 1 89 ? -12.127 6.961 19.814 1.00 89.69 89 PHE A C 1
ATOM 737 O O . PHE A 1 89 ? -11.410 7.947 19.651 1.00 89.69 89 PHE A O 1
ATOM 744 N N . GLN A 1 90 ? -13.326 7.060 20.401 1.00 89.19 90 GLN A N 1
ATOM 745 C CA . GLN A 1 90 ? -13.836 8.339 20.910 1.00 89.19 90 GLN A CA 1
ATOM 746 C C . GLN A 1 90 ? -13.043 8.831 22.121 1.00 89.19 90 GLN A C 1
ATOM 748 O O . GLN A 1 90 ? -12.819 10.033 22.255 1.00 89.19 90 GLN A O 1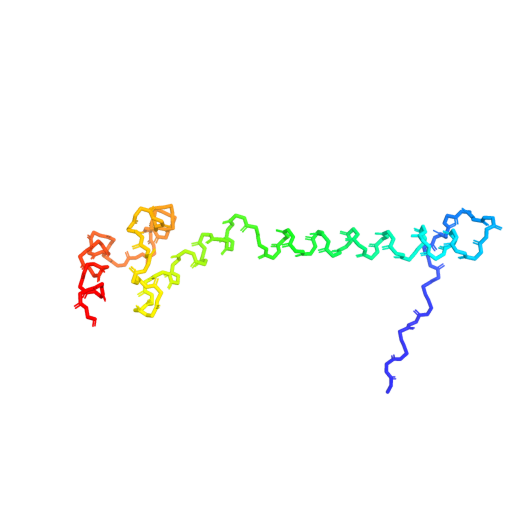
ATOM 753 N N . LEU A 1 91 ? -12.603 7.923 22.994 1.00 88.38 91 LEU A N 1
ATOM 754 C CA . LEU A 1 91 ? -11.765 8.264 24.137 1.00 88.38 91 LEU A CA 1
ATOM 755 C C . LEU A 1 91 ? -10.433 8.867 23.682 1.00 88.38 91 LEU A C 1
ATOM 757 O O . LEU A 1 91 ? -10.028 9.905 24.203 1.00 88.38 91 LEU A O 1
ATOM 761 N N . TYR A 1 92 ? -9.772 8.248 22.704 1.00 88.00 92 TYR A N 1
ATOM 762 C CA . TYR A 1 92 ? -8.479 8.721 22.211 1.00 88.00 92 TYR A CA 1
ATOM 763 C C . TYR A 1 92 ? -8.598 9.988 21.372 1.00 88.00 92 TYR A C 1
ATOM 765 O O . TYR A 1 92 ? -7.688 10.799 21.401 1.00 88.00 92 TYR A O 1
ATOM 773 N N . LYS A 1 93 ? -9.731 10.210 20.695 1.00 86.44 93 LYS A N 1
ATOM 774 C CA . LYS A 1 93 ? -9.994 11.464 19.972 1.00 86.44 93 LYS A CA 1
ATOM 775 C C . LYS A 1 93 ? -10.193 12.672 20.887 1.00 86.44 93 LYS A C 1
ATOM 777 O O . LYS A 1 93 ? -10.041 13.807 20.451 1.00 86.44 93 LYS A O 1
ATOM 782 N N . ARG A 1 94 ? -10.611 12.435 22.130 1.00 81.06 94 ARG A N 1
ATOM 783 C CA . ARG A 1 94 ? -10.860 13.487 23.124 1.00 81.06 94 ARG A CA 1
ATOM 784 C C . ARG A 1 94 ? -9.615 13.893 23.913 1.00 81.06 94 ARG A C 1
ATOM 786 O O . ARG A 1 94 ? -9.692 14.894 24.623 1.00 81.06 94 ARG A O 1
ATOM 793 N N . LYS A 1 95 ? -8.553 13.086 23.871 1.00 62.97 95 LYS A N 1
ATOM 794 C CA . LYS A 1 95 ? -7.262 13.371 24.505 1.00 62.97 95 LYS A CA 1
ATOM 795 C C . LYS A 1 95 ? -6.369 14.134 23.545 1.00 62.97 95 LYS A C 1
ATOM 797 O O . LYS A 1 95 ? -5.631 14.998 24.058 1.00 62.97 95 LYS A O 1
#

Foldseek 3Di:
DDDPDDPPPDDQDDDPDPVRSCVRRPVVVVVVVVVVVVCVCPDPVNLLVVLVCCLPLVNVQPDDPVSNVVSLVVCVVVDPCSPCVVVSSVVSNVD

Secondary structure (DSSP, 8-state):
---PPP--SSPPPP-SSHHHHHIIIIIHHHHHHHHHHHHHHT-HHHHHHHHHGGGSHHHHTT--GGGGHHHHHHHGGG-S-GGGHHHHHHHHHT-